Protein AF-A0A5C4WSV7-F1 (afdb_monomer)

Sequence (62 aa):
MVDDEPAPGREWVPALAAAVGAPAPAPAGGRTGWQRGADNALARSLGWTPEHSSWRTGFATA

Solvent-accessible surface area (backbone atoms only — not comparable to full-atom values): 4210 Å² total; per-residue (Å²): 128,71,51,74,63,86,68,62,62,88,71,50,51,48,56,47,22,55,56,74,74,42,78,63,74,81,92,75,85,88,78,63,93,82,74,71,86,83,77,45,64,69,51,42,76,72,71,53,76,67,93,46,52,33,69,90,58,34,49,78,76,107

Mean predicted aligned error: 3.53 Å

Radius of gyration: 13.49 Å; Cα contacts (8 Å, |Δi|>4): 49; chains: 1; bounding box: 28×25×36 Å

Nearest PDB structures (foldseek):
  5u4q-assembly1_A  TM=4.727E-01  e=1.739E+00  Klebsiella pneumoniae
  1kvq-assembly1_A-2  TM=4.946E-01  e=6.331E+00  Escherichia coli

Foldseek 3Di:
DDAQDDDDCVVLQCVLCVLVVHHRDDDDDDDDPPDDDDDCVVVVVVVDDDPHNDSNCVSNVD

Secondary structure (DSSP, 8-state):
---S----HHHHHHHHHHHTTPPPPPP-----TT------HHHHHTT---SSS-HHHHGGG-

Structure (mmCIF, N/CA/C/O backbone):
data_AF-A0A5C4WSV7-F1
#
_entry.id   AF-A0A5C4WSV7-F1
#
loop_
_atom_site.group_PDB
_atom_site.id
_atom_site.type_symbol
_atom_site.label_atom_id
_atom_site.label_alt_id
_atom_site.label_comp_id
_atom_site.label_asym_id
_atom_site.label_entity_id
_atom_site.label_seq_id
_atom_site.pdbx_PDB_ins_code
_atom_site.Cartn_x
_atom_site.Cartn_y
_atom_site.Cartn_z
_atom_site.occupancy
_atom_site.B_iso_or_equiv
_atom_site.auth_seq_id
_atom_site.auth_comp_id
_atom_site.auth_asym_id
_atom_site.auth_atom_id
_atom_site.pdbx_PDB_model_num
ATOM 1 N N . MET A 1 1 ? -4.671 -3.371 8.604 1.00 88.62 1 MET A N 1
ATOM 2 C CA . MET A 1 1 ? -4.260 -1.960 8.664 1.00 88.62 1 MET A CA 1
ATOM 3 C C . MET A 1 1 ? -3.542 -1.669 7.364 1.00 88.62 1 MET A C 1
ATOM 5 O O . MET A 1 1 ? -2.597 -2.382 7.054 1.00 88.62 1 MET A O 1
ATOM 9 N N . VAL A 1 2 ? -4.073 -0.746 6.578 1.00 93.00 2 VAL A N 1
ATOM 10 C CA . VAL A 1 2 ? -3.560 -0.273 5.279 1.00 93.00 2 VAL A CA 1
ATOM 11 C C . VAL A 1 2 ? -3.656 1.256 5.248 1.00 93.00 2 VAL A C 1
ATOM 13 O O . VAL A 1 2 ? -4.172 1.835 6.202 1.00 93.00 2 VAL A O 1
ATOM 16 N N . ASP A 1 3 ? -3.182 1.921 4.200 1.00 94.50 3 ASP A N 1
ATOM 17 C CA . ASP A 1 3 ? -3.540 3.323 3.959 1.00 94.50 3 ASP A CA 1
ATOM 18 C C . ASP A 1 3 ? -5.037 3.462 3.585 1.00 94.50 3 ASP A C 1
ATOM 20 O O . ASP A 1 3 ? -5.753 2.470 3.437 1.00 94.50 3 ASP A O 1
ATOM 24 N N . ASP A 1 4 ? -5.536 4.691 3.472 1.00 93.94 4 ASP A N 1
ATOM 25 C CA . ASP A 1 4 ? -6.955 4.995 3.243 1.00 93.94 4 ASP A CA 1
ATOM 26 C C . ASP A 1 4 ? -7.327 5.181 1.773 1.00 93.94 4 ASP A C 1
ATOM 28 O O . ASP A 1 4 ? -8.472 5.512 1.461 1.00 93.94 4 ASP A O 1
ATOM 32 N N . GLU A 1 5 ? -6.384 4.966 0.857 1.00 93.12 5 GLU A N 1
ATOM 33 C CA . GLU A 1 5 ? -6.558 5.239 -0.562 1.00 93.12 5 GLU A CA 1
ATOM 34 C C . GLU A 1 5 ? -6.420 3.959 -1.397 1.00 93.12 5 GLU A C 1
ATOM 36 O O . GLU A 1 5 ? -5.443 3.787 -2.137 1.00 93.12 5 GLU A O 1
ATOM 41 N N . PRO A 1 6 ? -7.417 3.049 -1.335 1.00 91.50 6 PRO A N 1
ATOM 42 C CA . PRO A 1 6 ? -7.373 1.798 -2.073 1.00 91.50 6 PRO A CA 1
ATOM 43 C C . PRO A 1 6 ? -7.272 2.067 -3.575 1.00 91.50 6 PRO A C 1
ATOM 45 O O . PRO A 1 6 ? -8.153 2.677 -4.180 1.00 91.50 6 PRO A O 1
ATOM 48 N N . ALA A 1 7 ? -6.206 1.556 -4.186 1.00 92.06 7 ALA A N 1
ATOM 49 C CA . ALA A 1 7 ? -5.934 1.722 -5.604 1.00 92.06 7 ALA A CA 1
ATOM 50 C C . ALA A 1 7 ? -5.459 0.404 -6.246 1.00 92.06 7 ALA A C 1
ATOM 52 O O . ALA A 1 7 ? -4.803 -0.422 -5.601 1.00 92.06 7 ALA A O 1
ATOM 53 N N . PRO A 1 8 ? -5.757 0.179 -7.536 1.00 90.56 8 PRO A N 1
ATOM 54 C CA . PRO A 1 8 ? -5.137 -0.880 -8.322 1.00 90.56 8 PRO A CA 1
ATOM 55 C C . PRO A 1 8 ? -3.605 -0.788 -8.305 1.00 90.56 8 PRO A C 1
ATOM 57 O O . PRO A 1 8 ? -3.045 0.301 -8.387 1.00 90.56 8 PRO A O 1
ATOM 60 N N . GLY A 1 9 ? -2.917 -1.936 -8.309 1.00 90.50 9 GLY A N 1
ATOM 61 C CA . GLY A 1 9 ? -1.445 -1.993 -8.295 1.00 90.50 9 GLY A CA 1
ATOM 62 C C . GLY A 1 9 ? -0.769 -1.150 -9.379 1.00 90.50 9 GLY A C 1
ATOM 63 O O . GLY A 1 9 ? 0.240 -0.505 -9.122 1.00 90.50 9 GLY A O 1
ATOM 64 N N . ARG A 1 10 ? -1.367 -1.071 -10.573 1.00 91.12 10 ARG A N 1
ATOM 65 C CA . ARG A 1 10 ? -0.850 -0.248 -11.681 1.00 91.12 10 ARG A CA 1
ATOM 66 C C . ARG A 1 10 ? -0.735 1.250 -11.352 1.00 91.12 10 ARG A C 1
ATOM 68 O O . ARG A 1 10 ? -0.026 1.949 -12.060 1.00 91.12 10 ARG A O 1
ATOM 75 N N . GLU A 1 11 ? -1.449 1.739 -10.338 1.00 93.31 11 GLU A N 1
ATOM 76 C CA . GLU A 1 11 ? -1.461 3.155 -9.956 1.00 93.31 11 GLU A CA 1
ATOM 77 C C . GLU A 1 11 ? -0.401 3.462 -8.893 1.00 93.31 11 GLU A C 1
ATOM 79 O O . GLU A 1 11 ? 0.318 4.448 -9.024 1.00 93.31 11 GLU A O 1
ATOM 84 N N . TRP A 1 12 ? -0.249 2.605 -7.880 1.00 93.69 12 TRP A N 1
ATOM 85 C CA . TRP A 1 12 ? 0.649 2.883 -6.752 1.00 93.69 12 TRP A CA 1
ATOM 86 C C . TRP A 1 12 ? 2.025 2.210 -6.856 1.00 93.69 12 TRP A C 1
ATOM 88 O O . TRP A 1 12 ? 2.999 2.734 -6.318 1.00 93.69 12 TRP A O 1
ATOM 98 N N . VAL A 1 13 ? 2.159 1.079 -7.561 1.00 94.38 13 VAL A N 1
ATOM 99 C CA . VAL A 1 13 ? 3.438 0.348 -7.655 1.00 94.38 13 VAL A CA 1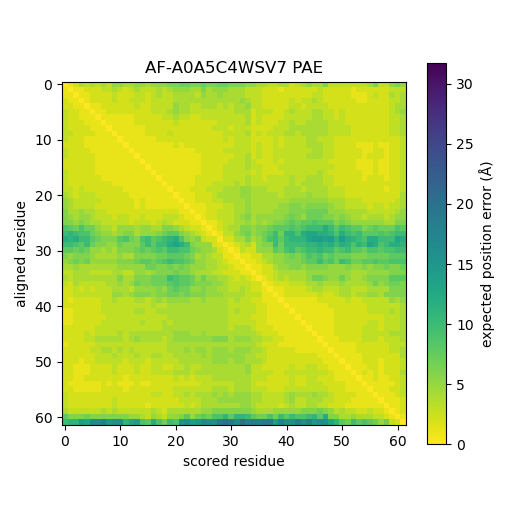
ATOM 100 C C . VAL A 1 13 ? 4.541 1.174 -8.339 1.00 94.38 13 VAL A C 1
ATOM 102 O O . VAL A 1 13 ? 5.670 1.143 -7.846 1.00 94.38 13 VAL A O 1
ATOM 105 N N . PRO A 1 14 ? 4.278 1.952 -9.412 1.00 95.00 14 PRO A N 1
ATOM 106 C CA . PRO A 1 14 ? 5.298 2.841 -9.972 1.00 95.00 14 PRO A CA 1
ATOM 107 C C . PRO A 1 14 ? 5.771 3.918 -8.985 1.00 95.00 14 PRO A C 1
ATOM 109 O O . PRO A 1 14 ? 6.957 4.239 -8.962 1.00 95.00 14 PRO A O 1
ATOM 112 N N . ALA A 1 15 ? 4.870 4.445 -8.147 1.00 95.25 15 ALA A N 1
ATOM 113 C CA . ALA A 1 15 ? 5.222 5.424 -7.119 1.00 95.25 15 ALA A CA 1
ATOM 114 C C . ALA A 1 15 ? 6.103 4.802 -6.024 1.00 95.25 15 ALA A C 1
ATOM 116 O O . ALA A 1 15 ? 7.107 5.399 -5.640 1.00 95.25 15 ALA A O 1
ATOM 117 N N . LEU A 1 16 ? 5.785 3.577 -5.584 1.00 95.81 16 LEU A N 1
ATOM 118 C CA . LEU A 1 16 ? 6.640 2.831 -4.657 1.00 95.81 16 LEU A CA 1
ATOM 119 C C . LEU A 1 16 ? 8.029 2.585 -5.255 1.00 95.81 16 LEU A C 1
ATOM 121 O O . LEU A 1 16 ? 9.028 2.822 -4.585 1.00 95.81 16 LEU A O 1
ATOM 125 N N . ALA A 1 17 ? 8.098 2.127 -6.511 1.00 96.31 17 ALA A N 1
ATOM 126 C CA . ALA A 1 17 ? 9.366 1.860 -7.188 1.00 96.31 17 ALA A CA 1
ATOM 127 C C . ALA A 1 17 ? 10.257 3.111 -7.219 1.00 96.31 17 ALA A C 1
ATOM 129 O O . ALA A 1 17 ? 11.427 3.034 -6.854 1.00 96.31 17 ALA A O 1
ATOM 130 N N . ALA A 1 18 ? 9.684 4.270 -7.559 1.00 95.06 18 ALA A N 1
ATOM 131 C CA . ALA A 1 18 ? 10.401 5.540 -7.540 1.00 95.06 18 ALA A CA 1
ATOM 132 C C . ALA A 1 18 ? 10.928 5.900 -6.140 1.00 95.06 18 ALA A C 1
ATOM 134 O O . ALA A 1 18 ? 12.086 6.292 -6.015 1.00 95.06 18 ALA A O 1
ATOM 135 N N . ALA A 1 19 ?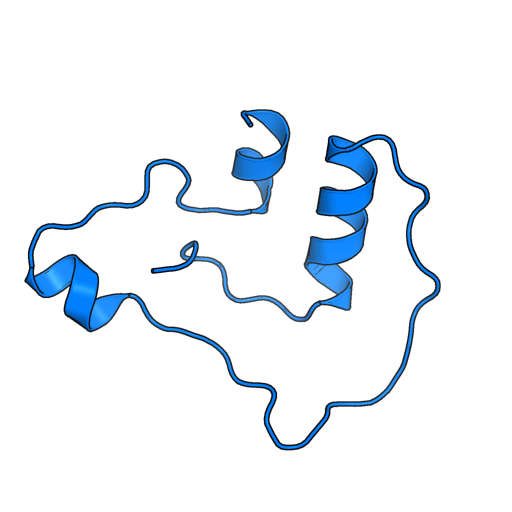 10.113 5.727 -5.094 1.00 95.31 19 ALA A N 1
ATOM 136 C CA . ALA A 1 19 ? 10.504 6.034 -3.719 1.00 95.31 19 ALA A CA 1
ATOM 137 C C . ALA A 1 19 ? 11.677 5.173 -3.221 1.00 95.31 19 ALA A C 1
ATOM 139 O O . ALA A 1 19 ? 12.555 5.673 -2.526 1.00 95.31 19 ALA A O 1
ATOM 140 N N . VAL A 1 20 ? 11.737 3.901 -3.628 1.00 95.25 20 VAL A N 1
ATOM 141 C CA . VAL A 1 20 ? 12.830 2.985 -3.249 1.00 95.25 20 VAL A CA 1
ATOM 142 C C . VAL A 1 20 ? 14.001 2.977 -4.243 1.00 95.25 20 VAL A C 1
ATOM 144 O O . VAL A 1 20 ? 14.899 2.146 -4.125 1.00 95.25 20 VAL A O 1
ATOM 147 N N . GLY A 1 21 ? 14.003 3.864 -5.245 1.00 95.81 21 GLY A N 1
ATOM 148 C CA . GLY A 1 21 ? 15.060 3.937 -6.261 1.00 95.81 21 GLY A CA 1
ATOM 149 C C . GLY A 1 21 ? 15.109 2.741 -7.223 1.00 95.81 21 GLY A C 1
ATOM 150 O O . GLY A 1 21 ? 16.152 2.462 -7.813 1.00 95.81 21 GLY A O 1
ATOM 151 N N . ALA A 1 22 ? 13.998 2.022 -7.385 1.00 96.81 22 ALA A N 1
ATOM 152 C CA . ALA A 1 22 ? 13.860 0.894 -8.297 1.00 96.81 22 ALA A CA 1
ATOM 153 C C . ALA A 1 22 ? 13.238 1.320 -9.644 1.00 96.81 22 ALA A C 1
ATOM 155 O O . ALA A 1 22 ? 12.456 2.272 -9.707 1.00 96.81 22 ALA A O 1
ATOM 156 N N . PRO A 1 23 ? 13.531 0.604 -10.745 1.00 96.94 23 PRO A N 1
ATOM 157 C CA . PRO A 1 23 ? 12.842 0.827 -12.010 1.00 96.94 23 PRO A CA 1
ATOM 158 C C . PRO A 1 23 ? 11.349 0.502 -11.887 1.00 96.94 23 PRO A C 1
ATOM 160 O O . PRO A 1 23 ? 10.956 -0.457 -11.217 1.00 96.94 23 PRO A O 1
ATOM 163 N N . ALA A 1 24 ? 10.510 1.271 -12.583 1.00 94.69 24 ALA A N 1
ATOM 164 C CA . ALA A 1 24 ? 9.086 0.976 -12.662 1.00 94.69 24 ALA A CA 1
ATOM 165 C C . ALA A 1 24 ? 8.863 -0.397 -13.329 1.00 94.69 24 ALA A C 1
ATOM 167 O O . ALA A 1 24 ? 9.475 -0.681 -14.366 1.00 94.69 24 ALA A O 1
ATOM 168 N N . PRO A 1 25 ? 7.994 -1.258 -12.774 1.00 92.19 25 PRO A N 1
ATOM 169 C CA . PRO A 1 25 ? 7.719 -2.551 -13.379 1.00 92.19 25 PRO A CA 1
ATOM 170 C C . PRO A 1 25 ? 6.930 -2.396 -14.680 1.00 92.19 25 PRO A C 1
ATOM 172 O O . PRO A 1 25 ? 6.138 -1.465 -14.849 1.00 92.19 25 PRO A O 1
ATOM 175 N N . ALA A 1 26 ? 7.103 -3.357 -15.587 1.00 92.75 26 ALA A N 1
ATOM 176 C CA . ALA A 1 26 ? 6.283 -3.439 -16.786 1.00 92.75 26 ALA A CA 1
ATOM 177 C C . ALA A 1 26 ? 4.802 -3.660 -16.411 1.00 92.75 26 ALA A C 1
ATOM 179 O O . ALA A 1 26 ? 4.515 -4.467 -15.518 1.00 92.75 26 ALA A O 1
ATOM 180 N N . PRO A 1 27 ? 3.846 -2.994 -17.086 1.00 86.19 27 PRO A N 1
ATOM 181 C CA . PRO A 1 27 ? 2.429 -3.232 -16.851 1.00 86.19 27 PRO A CA 1
ATOM 182 C C . PRO A 1 27 ? 2.064 -4.696 -17.118 1.00 86.19 27 PRO A C 1
ATOM 184 O O . PRO A 1 27 ? 2.320 -5.222 -18.200 1.00 86.19 27 PRO A O 1
ATOM 187 N N . ALA A 1 28 ? 1.423 -5.336 -16.143 1.00 84.94 28 ALA A N 1
ATOM 188 C CA . ALA A 1 28 ? 0.853 -6.668 -16.287 1.00 84.94 28 ALA A CA 1
ATOM 189 C C . ALA A 1 28 ? -0.677 -6.591 -16.220 1.00 84.94 28 ALA A C 1
ATOM 191 O O . ALA A 1 28 ? -1.246 -5.878 -15.390 1.00 84.94 28 ALA A O 1
ATOM 192 N N . GLY A 1 29 ? -1.341 -7.312 -17.122 1.00 85.75 29 GLY A N 1
ATOM 193 C CA . GLY A 1 29 ? -2.794 -7.434 -17.140 1.00 85.75 29 GLY A CA 1
ATOM 194 C C . GLY A 1 29 ? -3.305 -8.523 -16.197 1.00 85.75 29 GLY A C 1
ATOM 195 O O . GLY A 1 29 ? -2.565 -9.407 -15.771 1.00 85.75 29 GLY A O 1
ATOM 196 N N . GLY A 1 30 ? -4.611 -8.488 -15.936 1.00 85.62 30 GLY A N 1
ATOM 197 C CA . GLY A 1 30 ? -5.309 -9.509 -15.160 1.00 85.62 30 GLY A CA 1
ATOM 198 C C . GLY A 1 30 ? -5.426 -9.196 -13.669 1.00 85.62 30 GLY A C 1
ATOM 199 O O . GLY A 1 30 ? -4.777 -8.305 -13.125 1.00 85.62 30 GLY A O 1
ATOM 200 N N . ARG A 1 31 ? -6.322 -9.937 -13.017 1.00 85.12 31 ARG A N 1
ATOM 201 C CA . ARG A 1 31 ? -6.520 -9.927 -11.569 1.00 85.12 31 ARG A CA 1
ATOM 202 C C . ARG A 1 31 ? -6.714 -11.369 -11.121 1.00 85.12 31 ARG A C 1
ATOM 204 O O . ARG A 1 31 ? -7.580 -12.059 -11.655 1.00 85.12 31 ARG A O 1
ATOM 211 N N . THR A 1 32 ? -5.916 -11.839 -10.174 1.00 87.88 32 THR A N 1
ATOM 212 C CA . THR A 1 32 ? -6.135 -13.146 -9.555 1.00 87.88 32 THR A CA 1
ATOM 213 C C . THR A 1 32 ? -7.394 -13.089 -8.689 1.00 87.88 32 THR A C 1
ATOM 215 O O . THR A 1 32 ? -7.712 -12.060 -8.092 1.00 87.88 32 THR A O 1
ATOM 218 N N . GLY A 1 33 ? -8.136 -14.197 -8.599 1.00 90.62 33 GLY A N 1
ATOM 219 C CA . GLY A 1 33 ? -9.428 -14.222 -7.893 1.00 90.62 33 GLY A CA 1
ATOM 220 C C . GLY A 1 33 ? -9.354 -13.854 -6.405 1.00 90.62 33 GLY A C 1
ATOM 221 O O . 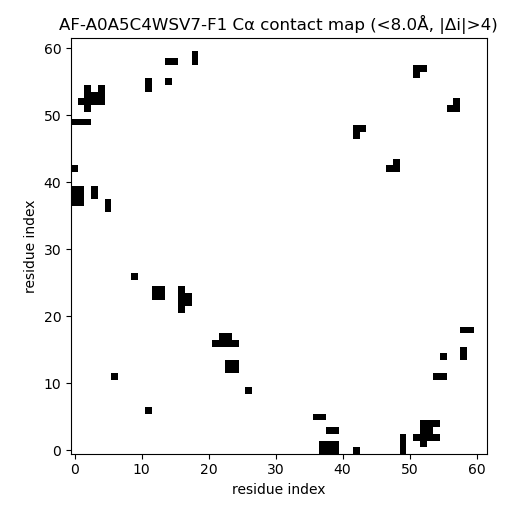GLY A 1 33 ? -10.351 -13.438 -5.826 1.00 90.62 33 GLY A O 1
ATOM 222 N N . TRP A 1 34 ? -8.172 -13.960 -5.794 1.00 88.88 34 TRP A N 1
ATOM 223 C CA . TRP A 1 34 ? -7.942 -13.612 -4.392 1.00 88.88 34 TRP A CA 1
ATOM 224 C C . TRP A 1 34 ? -7.686 -12.114 -4.155 1.00 88.88 34 TRP A C 1
ATOM 226 O O . TRP A 1 34 ? -7.760 -11.666 -3.010 1.00 88.88 34 TRP A O 1
ATOM 236 N N . GLN A 1 35 ? -7.386 -11.322 -5.194 1.00 87.94 35 GLN A N 1
ATOM 237 C CA . GLN A 1 35 ? -7.084 -9.896 -5.041 1.00 87.94 35 GLN A CA 1
ATOM 238 C C . GLN A 1 35 ? -8.324 -9.100 -4.626 1.00 87.94 35 GLN A C 1
ATOM 240 O O . GLN A 1 35 ? -9.302 -8.978 -5.373 1.00 87.94 35 GLN A O 1
ATOM 245 N N . ARG A 1 36 ? -8.236 -8.498 -3.440 1.00 87.12 36 ARG A N 1
ATOM 246 C CA . ARG A 1 36 ? -9.285 -7.714 -2.785 1.00 87.12 36 ARG A CA 1
ATOM 247 C C . ARG A 1 36 ? -8.684 -6.487 -2.109 1.00 87.12 36 ARG A C 1
ATOM 249 O O . ARG A 1 36 ? -7.531 -6.523 -1.687 1.00 87.12 36 ARG A O 1
ATOM 256 N N . GLY A 1 37 ? -9.476 -5.422 -2.016 1.00 87.19 37 GLY A N 1
ATOM 257 C CA . GLY A 1 37 ? -9.139 -4.270 -1.182 1.00 87.19 37 GLY A CA 1
ATOM 258 C C . GLY A 1 37 ? -9.198 -4.621 0.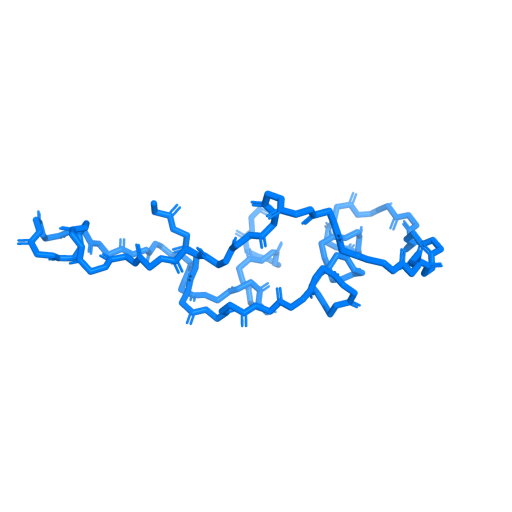306 1.00 87.19 37 GLY A C 1
ATOM 259 O O . GLY A 1 37 ? -9.735 -5.666 0.693 1.00 87.19 37 GLY A O 1
ATOM 260 N N . ALA A 1 38 ? -8.657 -3.732 1.128 1.00 90.25 38 ALA A N 1
ATOM 261 C CA . ALA A 1 38 ? -8.741 -3.798 2.579 1.00 90.25 38 ALA A CA 1
ATOM 262 C C . ALA A 1 38 ? -9.446 -2.545 3.116 1.00 90.25 38 ALA A C 1
ATOM 264 O O . ALA A 1 38 ? -9.424 -1.496 2.479 1.00 90.25 38 ALA A O 1
ATOM 265 N N . ASP A 1 39 ? -10.071 -2.686 4.281 1.00 90.50 39 ASP A N 1
ATOM 266 C CA . ASP A 1 39 ? -10.716 -1.612 5.035 1.00 90.50 39 ASP A CA 1
ATOM 267 C C . ASP A 1 39 ? -10.142 -1.620 6.463 1.00 90.50 39 ASP A C 1
ATOM 269 O O . ASP A 1 39 ? -9.837 -2.675 7.030 1.00 90.50 39 ASP A O 1
ATOM 273 N N . ASN A 1 40 ? -9.977 -0.431 7.030 1.00 94.56 40 ASN A N 1
ATOM 274 C CA . ASN A 1 40 ? -9.481 -0.173 8.372 1.00 94.56 40 ASN A CA 1
ATOM 275 C C . ASN A 1 40 ? -10.589 -0.022 9.431 1.00 94.56 40 ASN A C 1
ATOM 277 O O . ASN A 1 40 ? -10.261 0.274 10.578 1.00 94.56 40 ASN A O 1
ATOM 281 N N . ALA 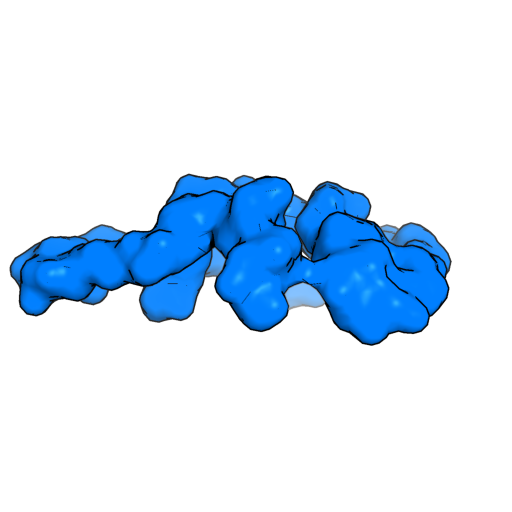A 1 41 ? -11.869 -0.227 9.100 1.00 95.19 41 ALA A N 1
ATOM 282 C CA . ALA A 1 41 ? -13.015 -0.003 9.988 1.00 95.19 41 ALA A CA 1
ATOM 283 C C . ALA A 1 41 ? -12.835 -0.616 11.388 1.00 95.19 41 ALA A C 1
ATOM 285 O O . ALA A 1 41 ? -12.996 0.077 12.393 1.00 95.19 41 ALA A O 1
ATOM 286 N N . LEU A 1 42 ? -12.423 -1.888 11.467 1.00 96.75 42 LEU A N 1
ATOM 287 C CA . LEU A 1 42 ? -12.171 -2.550 12.751 1.00 96.75 42 LEU A CA 1
ATOM 288 C C . LEU A 1 42 ? -11.002 -1.904 13.506 1.00 96.75 42 LEU A C 1
ATOM 290 O O . LEU A 1 42 ? -11.142 -1.585 14.681 1.00 96.75 42 LEU A O 1
ATOM 294 N N . ALA A 1 43 ? -9.867 -1.671 12.844 1.00 96.94 43 ALA A N 1
ATOM 295 C CA . ALA A 1 43 ? -8.705 -1.056 13.486 1.00 96.94 43 ALA A CA 1
ATOM 296 C C . ALA A 1 43 ? -9.044 0.340 14.036 1.00 96.94 43 ALA A C 1
ATOM 298 O O . ALA A 1 43 ? -8.728 0.652 15.183 1.00 96.94 43 ALA A O 1
ATOM 299 N N . ARG A 1 44 ? -9.783 1.140 13.261 1.00 96.06 44 ARG A N 1
ATOM 300 C CA . ARG A 1 44 ? -10.278 2.454 13.687 1.00 96.06 44 ARG A CA 1
ATOM 301 C C . ARG A 1 44 ? -11.218 2.379 14.877 1.00 96.06 44 ARG A C 1
ATOM 303 O O . ARG A 1 44 ? -11.090 3.184 15.792 1.00 96.06 44 ARG A O 1
ATOM 310 N N . SER A 1 45 ? -12.122 1.398 14.903 1.00 98.00 45 SER A N 1
ATOM 311 C CA . SER A 1 45 ? -13.014 1.190 16.053 1.00 98.00 45 SER A CA 1
ATOM 312 C C . SER A 1 45 ? -12.256 0.877 17.350 1.00 98.00 45 SER A C 1
ATOM 314 O O . SER A 1 45 ? -12.778 1.105 18.436 1.00 98.00 45 SER A O 1
ATOM 316 N N . LEU A 1 46 ? -11.008 0.410 17.235 1.00 98.12 46 LEU A N 1
ATOM 317 C CA . LEU A 1 46 ? -10.099 0.130 18.346 1.00 98.12 46 LEU A CA 1
ATOM 318 C C . LEU A 1 46 ? -9.131 1.293 18.641 1.00 98.12 46 LEU A C 1
ATOM 320 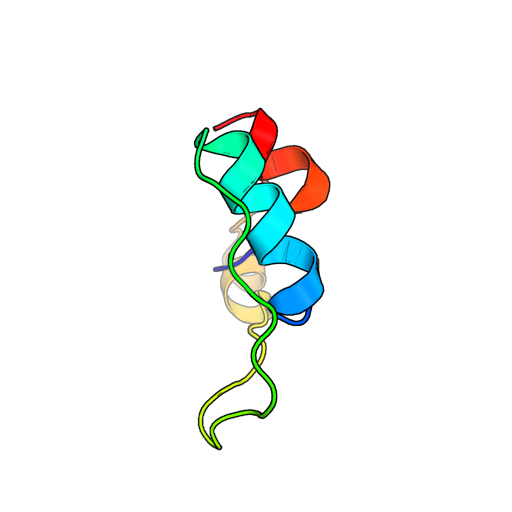O O . LEU A 1 46 ? -8.177 1.119 19.393 1.00 98.12 46 LEU A O 1
ATOM 324 N N . GLY A 1 47 ? -9.353 2.474 18.054 1.00 97.81 47 GLY A N 1
ATOM 325 C CA . GLY A 1 47 ? -8.547 3.676 18.292 1.00 97.81 47 GLY A CA 1
ATOM 326 C C . GLY A 1 47 ? -7.265 3.775 17.462 1.00 97.81 47 GLY A C 1
ATOM 327 O O . GLY A 1 47 ? -6.471 4.687 17.680 1.00 97.81 47 GLY A O 1
ATOM 328 N N . TRP A 1 48 ? -7.043 2.874 16.502 1.00 97.12 48 TRP A N 1
ATOM 329 C CA . TRP A 1 48 ? -5.884 2.966 15.617 1.00 97.12 48 TRP A CA 1
ATOM 330 C C . TRP A 1 48 ? -6.053 4.073 14.566 1.00 97.12 48 TRP A C 1
ATOM 332 O O . TRP A 1 48 ? -7.115 4.214 13.956 1.00 97.12 48 TRP A O 1
ATOM 342 N N . THR A 1 49 ? -4.970 4.811 14.315 1.00 95.62 49 THR A N 1
ATOM 343 C CA . THR A 1 49 ? -4.855 5.807 13.239 1.00 95.62 49 THR A CA 1
ATOM 344 C C . THR A 1 49 ? -3.561 5.545 12.460 1.00 95.62 49 THR A C 1
ATOM 346 O O . THR A 1 49 ? -2.528 5.338 13.100 1.00 95.62 49 THR A O 1
ATOM 349 N N . PRO A 1 50 ? -3.582 5.527 11.113 1.00 94.12 50 PRO A N 1
ATOM 350 C CA . PRO A 1 50 ? -2.365 5.358 10.327 1.00 94.12 50 PRO A CA 1
ATOM 351 C C . PRO A 1 50 ? -1.440 6.568 10.474 1.00 94.12 50 PRO A C 1
ATOM 353 O O . PRO A 1 50 ? -1.895 7.707 10.410 1.00 94.12 50 PRO A O 1
ATOM 356 N N . GLU A 1 51 ? -0.137 6.316 10.591 1.00 94.75 51 GLU A N 1
ATOM 357 C CA . GLU A 1 51 ? 0.892 7.361 10.496 1.00 94.75 51 GLU A CA 1
ATOM 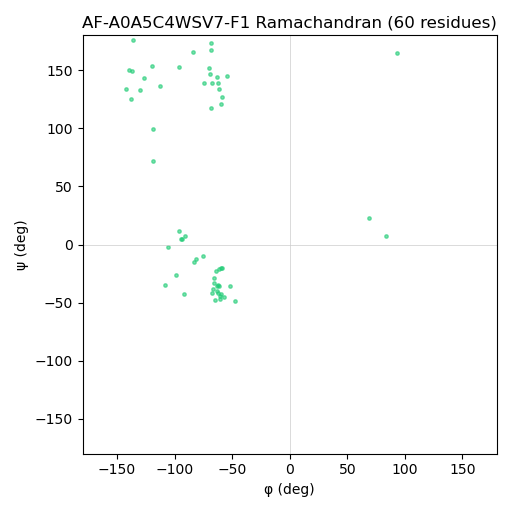358 C C . GLU A 1 51 ? 0.959 7.951 9.078 1.00 94.75 51 GLU A C 1
ATOM 360 O O . GLU A 1 51 ? 1.050 9.164 8.897 1.00 94.75 51 GLU A O 1
ATOM 365 N N . HIS A 1 52 ? 0.800 7.095 8.066 1.00 94.31 52 HIS A N 1
ATOM 366 C CA . HIS A 1 52 ? 0.689 7.483 6.664 1.00 94.31 52 HIS A CA 1
ATOM 367 C C . HIS A 1 52 ? -0.671 7.041 6.119 1.00 94.31 52 HIS A C 1
ATOM 369 O O . HIS A 1 52 ? -0.872 5.875 5.781 1.00 94.31 52 HIS A O 1
ATOM 375 N N . SER A 1 53 ? -1.626 7.970 6.047 1.00 94.56 53 SER A N 1
ATOM 376 C CA . SER A 1 53 ? -2.991 7.693 5.574 1.00 94.56 53 SER A CA 1
ATOM 377 C C . SER A 1 53 ? -3.104 7.534 4.057 1.00 94.56 53 SER A C 1
ATOM 379 O O . SER A 1 53 ? -4.146 7.110 3.574 1.00 94.56 53 SER A O 1
ATOM 381 N N . SER A 1 54 ? -2.059 7.854 3.293 1.00 94.75 54 SER A N 1
ATOM 382 C CA . SER A 1 54 ? -2.063 7.769 1.832 1.00 94.75 54 SER A CA 1
ATOM 383 C C . SER A 1 54 ? -0.722 7.291 1.304 1.00 94.75 54 SER A C 1
ATOM 385 O O . SER A 1 54 ? 0.321 7.837 1.667 1.00 94.75 54 SER A O 1
ATOM 387 N N . TRP A 1 55 ? -0.741 6.339 0.371 1.00 95.19 55 TRP A N 1
ATOM 388 C CA . TRP A 1 55 ? 0.459 5.920 -0.358 1.00 95.19 55 TRP A CA 1
ATOM 389 C C . TRP A 1 55 ? 1.049 7.036 -1.236 1.00 95.19 55 TRP A C 1
ATOM 391 O O . TRP A 1 55 ? 2.242 7.011 -1.533 1.00 95.19 55 TRP A O 1
ATOM 401 N N . ARG A 1 56 ? 0.248 8.038 -1.639 1.00 94.75 56 ARG A N 1
ATOM 402 C CA . ARG A 1 56 ? 0.704 9.134 -2.518 1.00 94.75 56 ARG A CA 1
ATOM 403 C C . ARG A 1 56 ? 1.756 10.012 -1.857 1.00 94.75 56 ARG A C 1
ATOM 405 O O . ARG A 1 56 ? 2.622 10.545 -2.543 1.00 94.75 56 ARG A O 1
ATOM 412 N N . THR A 1 57 ? 1.657 10.178 -0.544 1.00 93.56 57 THR A N 1
ATOM 413 C CA . THR A 1 57 ? 2.603 10.961 0.255 1.00 93.56 57 THR A CA 1
ATOM 414 C C . THR A 1 57 ? 3.478 10.067 1.126 1.00 93.56 57 THR A C 1
ATOM 416 O O . THR A 1 57 ? 4.659 10.358 1.283 1.00 93.56 57 THR A O 1
ATOM 419 N N . GLY A 1 58 ? 2.938 8.953 1.631 1.00 94.44 58 GLY A N 1
ATOM 420 C CA . GLY A 1 58 ? 3.601 8.081 2.600 1.00 94.44 58 GLY A CA 1
ATOM 421 C C . GLY A 1 58 ? 4.897 7.440 2.108 1.00 94.44 58 GLY A C 1
ATOM 422 O O . GLY A 1 58 ? 5.836 7.307 2.883 1.00 94.44 58 GLY A O 1
ATOM 423 N N . PHE A 1 59 ? 4.998 7.089 0.821 1.00 94.62 59 PHE A N 1
ATOM 424 C CA . PHE A 1 59 ? 6.241 6.510 0.295 1.00 94.62 59 PHE A CA 1
ATOM 425 C C . PHE A 1 59 ? 7.422 7.486 0.323 1.00 94.62 59 PHE A C 1
ATOM 427 O O . PHE A 1 59 ? 8.557 7.048 0.442 1.00 94.62 59 PHE A O 1
ATOM 434 N N . ALA A 1 60 ? 7.171 8.794 0.220 1.00 88.50 60 ALA A N 1
ATOM 435 C CA . ALA A 1 60 ? 8.227 9.808 0.227 1.00 88.50 60 ALA A CA 1
ATOM 436 C C . ALA A 1 60 ? 8.717 10.166 1.640 1.00 88.50 60 ALA A C 1
ATOM 438 O O . ALA A 1 60 ? 9.712 10.872 1.783 1.00 88.50 60 ALA A O 1
ATOM 439 N N . THR A 1 61 ? 7.993 9.732 2.673 1.00 85.88 61 THR A N 1
ATOM 440 C CA . THR A 1 61 ? 8.289 10.027 4.081 1.00 85.88 61 THR A CA 1
ATOM 441 C C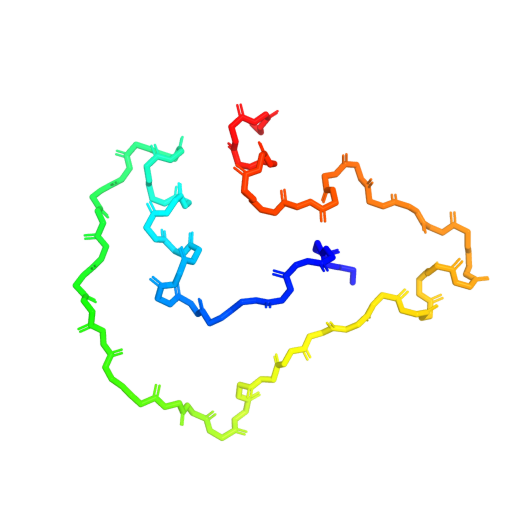 . THR A 1 61 ? 8.871 8.835 4.839 1.00 85.88 61 THR A C 1
ATOM 443 O O . THR A 1 61 ? 9.136 8.972 6.031 1.00 85.88 61 THR A O 1
ATOM 446 N N . ALA A 1 62 ? 9.007 7.685 4.171 1.00 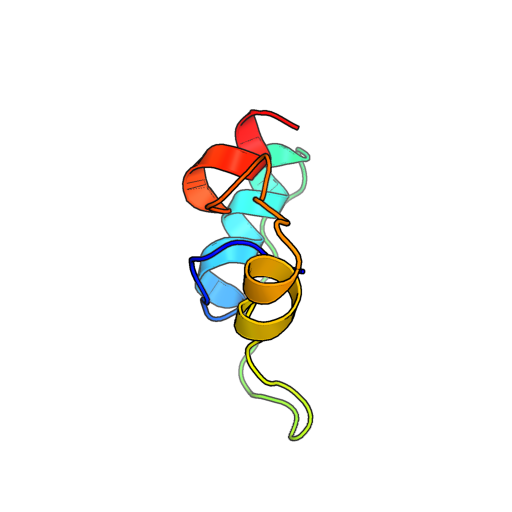66.00 62 ALA A N 1
ATOM 447 C CA . ALA A 1 62 ? 9.493 6.426 4.731 1.00 66.00 62 ALA A CA 1
ATOM 448 C C . ALA A 1 62 ? 11.019 6.278 4.636 1.00 66.00 62 ALA A C 1
ATOM 450 O O . ALA A 1 62 ? 11.624 6.884 3.721 1.00 66.00 62 ALA A O 1
#

Organism: NCBI:txid2219224

pLDDT: mean 92.37, std 4.93, range [66.0, 98.12]